Protein AF-A0A7X2BNY1-F1 (afdb_monomer)

pLDDT: mean 82.72, std 6.9, range [56.59, 91.88]

Radius of gyration: 26.84 Å; Cα contacts (8 Å, |Δi|>4): 160; chains: 1; bounding box: 55×36×75 Å

Sequence (164 aa):
MPDSKLASMLKIARTSVLNRRVELSISAFVTQKAYKWSEWEINLLGTLTDVEVGLATGKPSGIVQKKRLSLHISRFGSIWTEENISLLGTMFDSEVAERTGFSIKSVLCKRLSLGIKPFKFINWTKQMIDLIGTMSDLKVAKAIGVSDSAVFLKRKALEIRAAN

Structure (mmCIF, N/CA/C/O backbone):
data_AF-A0A7X2BNY1-F1
#
_entry.id   AF-A0A7X2BNY1-F1
#
loop_
_atom_site.group_PDB
_atom_site.id
_atom_site.type_symbol
_atom_site.label_atom_id
_atom_site.label_alt_id
_atom_site.label_comp_id
_atom_site.label_asym_id
_atom_site.label_entity_id
_atom_site.label_seq_id
_atom_site.pdbx_PDB_ins_code
_atom_site.Cartn_x
_atom_site.Cartn_y
_atom_site.Cartn_z
_atom_site.occupancy
_atom_site.B_iso_or_equiv
_atom_site.auth_seq_id
_atom_site.auth_comp_id
_atom_site.auth_asym_id
_atom_site.auth_atom_id
_atom_site.pdbx_PDB_model_num
ATOM 1 N N . MET A 1 1 ? 28.145 2.715 -30.815 1.00 70.81 1 MET A N 1
ATOM 2 C CA . MET A 1 1 ? 28.812 3.517 -29.757 1.00 70.81 1 MET A CA 1
ATOM 3 C C . MET A 1 1 ? 27.757 4.231 -28.914 1.00 70.81 1 MET A C 1
ATOM 5 O O . MET A 1 1 ? 26.837 4.780 -29.521 1.00 70.81 1 MET A O 1
ATOM 9 N N . PRO A 1 2 ? 27.845 4.207 -27.566 1.00 81.19 2 PRO A N 1
ATOM 10 C CA . PRO A 1 2 ? 26.898 4.897 -26.685 1.00 81.19 2 PRO A CA 1
ATOM 11 C C . PRO A 1 2 ? 26.900 6.414 -26.892 1.00 81.19 2 PRO A C 1
ATOM 13 O O . PRO A 1 2 ? 27.960 7.014 -27.080 1.00 81.19 2 PRO A O 1
ATOM 16 N N . ASP A 1 3 ? 25.723 7.030 -26.797 1.00 81.38 3 ASP A N 1
ATOM 17 C CA . ASP A 1 3 ? 25.535 8.459 -27.093 1.00 81.38 3 ASP A CA 1
ATOM 18 C C . ASP A 1 3 ? 26.277 9.369 -26.124 1.00 81.38 3 ASP A C 1
ATOM 20 O O . ASP A 1 3 ? 26.733 10.434 -26.517 1.00 81.38 3 ASP A O 1
ATOM 24 N N . SER A 1 4 ? 26.463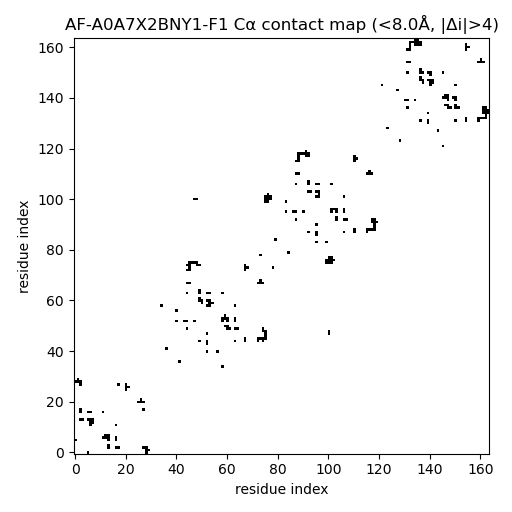 8.932 -24.876 1.00 81.25 4 SER A N 1
ATOM 25 C CA . SER A 1 4 ? 27.293 9.640 -23.900 1.00 81.25 4 SER A CA 1
ATOM 26 C C . SER A 1 4 ? 28.746 9.732 -24.356 1.00 81.25 4 SER A C 1
ATOM 28 O O . SER A 1 4 ? 29.342 10.800 -24.301 1.00 81.25 4 SER A O 1
ATOM 30 N N . LYS A 1 5 ? 29.303 8.631 -24.869 1.00 84.94 5 LYS A N 1
ATOM 31 C CA . LYS A 1 5 ? 30.690 8.575 -25.334 1.00 84.94 5 LYS A CA 1
ATOM 32 C C . LYS A 1 5 ? 30.878 9.381 -26.623 1.00 84.94 5 LYS A C 1
ATOM 34 O O . LYS A 1 5 ? 31.864 10.096 -26.743 1.00 84.94 5 LYS A O 1
ATOM 39 N N . LEU A 1 6 ? 29.905 9.328 -27.541 1.00 85.88 6 LEU A N 1
ATOM 40 C CA . LEU A 1 6 ? 29.891 10.146 -28.763 1.00 85.88 6 LEU A CA 1
ATOM 41 C C . LEU A 1 6 ? 29.776 11.640 -28.453 1.00 85.88 6 LEU A C 1
ATOM 43 O O . LEU A 1 6 ? 30.529 12.431 -29.008 1.00 85.88 6 LEU A O 1
ATOM 47 N N . ALA A 1 7 ? 28.900 12.008 -27.520 1.00 88.50 7 ALA A N 1
ATOM 48 C CA . ALA A 1 7 ? 28.742 13.380 -27.053 1.00 88.50 7 ALA A CA 1
ATOM 49 C C . ALA A 1 7 ? 30.030 13.921 -26.413 1.00 88.50 7 ALA A C 1
ATOM 51 O O . ALA A 1 7 ? 30.471 15.011 -26.766 1.00 88.50 7 ALA A O 1
ATOM 52 N N . SER A 1 8 ? 30.684 13.139 -25.545 1.00 89.50 8 SER A N 1
ATOM 53 C CA . SER A 1 8 ? 31.961 13.524 -24.928 1.00 89.50 8 SER A CA 1
ATOM 54 C C . SER A 1 8 ? 33.094 13.663 -25.945 1.00 89.50 8 SER A C 1
ATOM 56 O O . SER A 1 8 ? 33.866 14.613 -25.858 1.00 89.50 8 SER A O 1
ATOM 58 N N . MET A 1 9 ? 33.187 12.756 -26.923 1.00 90.19 9 MET A N 1
ATOM 59 C CA . MET A 1 9 ? 34.201 12.836 -27.982 1.00 90.19 9 MET A CA 1
ATOM 60 C C . MET A 1 9 ? 34.006 14.060 -28.880 1.00 90.19 9 MET A C 1
ATOM 62 O O . MET A 1 9 ? 34.978 14.707 -29.256 1.00 90.19 9 MET A O 1
ATOM 66 N N . LEU A 1 10 ? 32.754 14.386 -29.200 1.00 89.62 10 LEU A N 1
ATOM 67 C CA . LEU A 1 10 ? 32.402 15.515 -30.058 1.00 89.62 10 LEU A CA 1
ATOM 68 C C . LEU A 1 10 ? 32.250 16.840 -29.291 1.00 89.62 10 LEU A C 1
ATOM 70 O O . LEU A 1 10 ? 32.004 17.865 -29.916 1.00 89.62 10 LEU A O 1
ATOM 74 N N . LYS A 1 11 ? 32.390 16.836 -27.956 1.00 89.94 11 LYS A N 1
ATOM 75 C CA . LYS A 1 11 ? 32.156 17.990 -27.065 1.00 89.94 11 LYS A CA 1
ATOM 76 C C . LYS A 1 11 ? 30.799 18.677 -27.287 1.00 89.94 11 LYS A C 1
ATOM 78 O O . LYS A 1 11 ? 30.675 19.890 -27.148 1.00 89.94 11 LYS A O 1
ATOM 83 N N . ILE A 1 12 ? 29.773 17.896 -27.607 1.00 91.44 12 ILE A N 1
ATOM 84 C CA . ILE A 1 12 ? 28.396 18.373 -27.793 1.00 91.44 12 ILE A CA 1
ATOM 85 C C . ILE A 1 12 ? 27.481 17.793 -26.722 1.00 91.44 12 ILE A C 1
ATOM 87 O O . ILE A 1 12 ? 27.798 16.793 -26.077 1.00 91.44 12 ILE A O 1
ATOM 91 N N . ALA A 1 13 ? 26.313 18.404 -26.538 1.00 89.44 13 ALA A N 1
ATOM 92 C CA . ALA A 1 13 ? 25.316 17.880 -25.620 1.00 89.44 13 ALA A CA 1
ATOM 93 C C . ALA A 1 13 ? 24.808 16.501 -26.086 1.00 89.44 13 ALA A C 1
ATOM 95 O O . ALA A 1 13 ? 24.563 16.265 -27.271 1.00 89.44 13 ALA A O 1
ATOM 96 N N . ARG A 1 14 ? 24.584 15.584 -25.134 1.00 86.81 14 ARG A N 1
ATOM 97 C CA . ARG A 1 14 ? 24.010 14.251 -25.407 1.00 86.81 14 ARG A CA 1
ATOM 98 C C . ARG A 1 14 ? 22.663 14.338 -26.131 1.00 86.81 14 ARG A C 1
ATOM 100 O O . ARG A 1 14 ? 22.368 13.502 -26.979 1.00 86.81 14 ARG A O 1
ATOM 107 N N . THR A 1 15 ? 21.860 15.346 -25.806 1.00 86.31 15 THR A N 1
ATOM 108 C CA . THR A 1 15 ? 20.571 15.623 -26.450 1.00 86.31 15 THR A CA 1
ATOM 109 C C . THR A 1 15 ? 20.724 15.939 -27.938 1.00 86.31 15 THR A C 1
ATOM 111 O O . THR A 1 15 ? 19.936 15.444 -28.733 1.00 86.31 15 THR A O 1
ATOM 114 N N . SER A 1 16 ? 21.780 16.650 -28.347 1.00 88.88 16 SER A N 1
ATOM 115 C CA . SER A 1 16 ? 22.078 16.920 -29.762 1.00 88.88 16 SER A CA 1
ATOM 116 C C . SER A 1 16 ? 22.377 15.638 -30.543 1.00 88.88 16 SER A C 1
ATOM 118 O O . SER A 1 16 ? 21.901 15.469 -31.662 1.00 88.88 16 SER A O 1
ATOM 120 N N . VAL A 1 17 ? 23.111 14.699 -29.935 1.00 85.94 17 VAL A N 1
ATOM 121 C CA . VAL A 1 17 ? 23.381 13.377 -30.529 1.00 85.94 17 VAL A CA 1
ATOM 122 C C . VAL A 1 17 ? 22.094 12.562 -30.682 1.00 85.94 17 VAL A C 1
ATOM 124 O O . VAL A 1 17 ? 21.899 11.916 -31.711 1.00 85.94 17 VAL A O 1
ATOM 127 N N . LEU A 1 18 ? 21.205 12.603 -29.682 1.00 82.50 18 LEU A N 1
ATOM 128 C CA . LEU A 1 18 ? 19.910 11.919 -29.730 1.00 82.50 18 LEU A CA 1
ATOM 129 C C . LEU A 1 18 ? 19.012 12.490 -30.832 1.00 82.50 18 LEU A C 1
ATOM 131 O O . LEU A 1 18 ? 18.518 11.726 -31.656 1.00 82.50 18 LEU A O 1
ATOM 135 N N . ASN A 1 19 ? 18.864 13.815 -30.894 1.00 86.12 19 ASN A N 1
ATOM 136 C CA . ASN A 1 19 ? 18.049 14.481 -31.912 1.00 86.12 19 ASN A CA 1
ATOM 137 C C . ASN A 1 19 ? 18.559 14.165 -33.318 1.00 86.12 19 ASN A C 1
ATOM 139 O O . ASN A 1 19 ? 17.785 13.757 -34.180 1.00 86.12 19 ASN A O 1
ATOM 143 N N . ARG A 1 20 ? 19.880 14.241 -33.525 1.00 86.38 20 ARG A N 1
ATOM 144 C CA . ARG A 1 20 ? 20.479 13.947 -34.828 1.00 86.38 20 ARG A CA 1
ATOM 145 C C . ARG A 1 20 ? 20.294 12.490 -35.247 1.00 86.38 20 ARG A C 1
ATOM 147 O O . ARG A 1 20 ? 20.140 12.203 -36.428 1.00 86.38 20 ARG A O 1
ATOM 154 N N . ARG A 1 21 ? 20.286 11.555 -34.297 1.00 84.00 21 ARG A N 1
ATOM 155 C CA . ARG A 1 21 ? 19.966 10.153 -34.585 1.00 84.00 21 ARG A CA 1
ATOM 156 C C . ARG A 1 21 ? 18.513 9.951 -34.985 1.00 84.00 21 ARG A C 1
ATOM 158 O O . ARG A 1 21 ? 18.268 9.192 -35.915 1.00 84.00 21 ARG A O 1
ATOM 165 N N . VAL A 1 22 ? 17.585 10.633 -34.316 1.00 83.12 22 VAL A N 1
ATOM 166 C CA . VAL A 1 22 ? 16.158 10.599 -34.665 1.00 83.12 22 VAL A CA 1
ATOM 167 C C . VAL A 1 22 ? 15.939 11.157 -36.072 1.00 83.12 22 VAL A C 1
ATOM 169 O O . VAL A 1 22 ? 15.292 10.497 -36.878 1.00 83.12 22 VAL A O 1
ATOM 172 N N . GLU A 1 23 ? 16.548 12.300 -36.405 1.00 88.00 23 GLU A N 1
ATOM 173 C CA . GLU A 1 23 ? 16.499 12.892 -37.755 1.00 88.00 23 GLU A CA 1
ATOM 174 C C . GLU A 1 23 ? 17.014 11.936 -38.836 1.00 88.00 23 GLU A C 1
ATOM 176 O O . GLU A 1 23 ? 16.442 11.837 -39.917 1.00 88.00 23 GLU A O 1
ATOM 181 N N . LEU A 1 24 ? 18.092 11.210 -38.538 1.00 88.81 24 LEU A N 1
ATOM 182 C CA . LEU A 1 24 ? 18.704 10.257 -39.462 1.00 88.81 24 LEU A CA 1
ATOM 183 C C . LEU A 1 24 ? 18.063 8.862 -39.408 1.00 88.81 24 LEU A C 1
ATOM 185 O O . LEU A 1 24 ? 18.571 7.941 -40.043 1.00 88.81 24 LEU A O 1
ATOM 189 N N . SER A 1 25 ? 16.978 8.679 -38.647 1.00 83.81 25 SER A N 1
ATOM 190 C CA . SER A 1 25 ? 16.324 7.378 -38.427 1.00 83.81 25 SER A CA 1
ATOM 191 C C . SER A 1 25 ? 17.280 6.275 -37.937 1.00 83.81 25 SER A C 1
ATOM 193 O O . SER A 1 25 ? 17.068 5.085 -38.169 1.00 83.81 25 SER A O 1
ATOM 195 N N . ILE A 1 26 ? 18.348 6.656 -37.232 1.00 79.62 26 ILE A N 1
ATOM 196 C CA . ILE A 1 26 ? 19.322 5.728 -36.657 1.00 79.62 26 ILE A CA 1
ATOM 197 C C . ILE A 1 26 ? 18.828 5.329 -35.270 1.00 79.62 26 ILE A C 1
ATOM 199 O O . ILE A 1 26 ? 18.778 6.148 -34.349 1.00 79.62 26 ILE A O 1
ATOM 203 N N . SER A 1 27 ? 18.505 4.045 -35.103 1.00 71.25 27 SER A N 1
ATOM 204 C CA . SER A 1 27 ? 18.098 3.505 -33.806 1.00 71.25 27 SER A CA 1
ATOM 205 C C . SER A 1 27 ? 19.180 3.730 -32.745 1.00 71.25 27 SER A C 1
ATOM 207 O O . SER A 1 27 ? 20.384 3.619 -33.003 1.00 71.25 27 SER A O 1
ATOM 209 N N . ALA A 1 28 ? 18.757 4.073 -31.529 1.00 66.25 28 ALA A N 1
ATOM 210 C CA .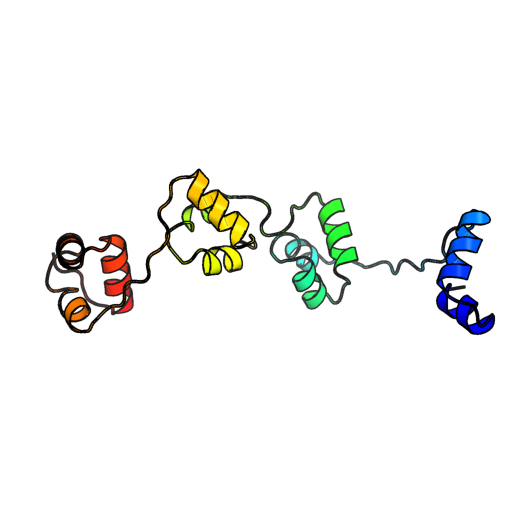 ALA A 1 28 ? 19.678 4.324 -30.435 1.00 66.25 28 ALA A CA 1
ATOM 211 C C . ALA A 1 28 ? 20.483 3.058 -30.100 1.00 66.25 28 ALA A C 1
ATOM 213 O O . ALA A 1 28 ? 19.936 1.965 -29.957 1.00 66.25 28 ALA A O 1
ATOM 214 N N . PHE A 1 29 ? 21.795 3.215 -29.916 1.00 66.31 29 PHE A N 1
ATOM 215 C CA . PHE A 1 29 ? 22.685 2.166 -29.438 1.00 66.31 29 PHE A CA 1
ATOM 216 C C . PHE A 1 29 ? 22.424 1.928 -27.946 1.00 66.31 29 PHE A C 1
ATOM 218 O O . PHE A 1 29 ? 23.147 2.417 -27.076 1.00 66.31 29 PHE A O 1
ATOM 225 N N . VAL A 1 30 ? 21.342 1.211 -27.654 1.00 60.53 30 VAL A N 1
ATOM 226 C CA . VAL A 1 30 ? 20.993 0.755 -26.313 1.00 60.53 30 VAL A CA 1
ATOM 227 C C . VAL A 1 30 ? 21.484 -0.678 -26.192 1.00 60.53 30 VAL A C 1
ATOM 229 O O . VAL A 1 30 ? 20.878 -1.599 -26.733 1.00 60.53 30 VAL A O 1
ATOM 232 N N . THR A 1 31 ? 22.578 -0.892 -25.466 1.00 56.59 31 THR A N 1
ATOM 233 C CA . THR A 1 31 ? 22.911 -2.228 -24.969 1.00 56.59 31 THR A CA 1
ATOM 234 C C . THR A 1 31 ? 21.872 -2.596 -23.916 1.00 56.59 31 THR A C 1
ATOM 236 O O . THR A 1 31 ? 22.024 -2.289 -22.734 1.00 56.59 31 THR A O 1
ATOM 239 N N . GLN A 1 32 ? 20.766 -3.209 -24.340 1.00 58.59 32 GLN A N 1
ATOM 240 C CA . GLN A 1 32 ? 19.823 -3.807 -23.405 1.00 58.59 32 GLN A CA 1
ATOM 241 C C . GLN A 1 32 ? 20.544 -4.969 -22.722 1.00 58.59 32 GLN A C 1
ATOM 243 O O . GLN A 1 32 ? 20.707 -6.041 -23.299 1.00 58.59 32 GLN A O 1
ATOM 248 N N . LYS A 1 33 ? 21.040 -4.746 -21.500 1.00 67.12 33 LYS A N 1
ATOM 249 C CA . LYS A 1 33 ? 21.578 -5.830 -20.678 1.00 67.12 33 LYS A CA 1
ATOM 250 C C . LYS A 1 33 ? 20.439 -6.826 -20.458 1.00 67.12 33 LYS A C 1
ATOM 252 O O . LYS A 1 33 ? 19.423 -6.470 -19.867 1.00 67.12 33 LYS A O 1
ATOM 257 N N . ALA A 1 34 ? 20.586 -8.045 -20.969 1.00 68.12 34 ALA A N 1
ATOM 258 C CA . ALA A 1 34 ? 19.606 -9.096 -20.751 1.00 68.12 34 ALA A CA 1
ATOM 259 C C . ALA A 1 34 ? 19.641 -9.498 -19.270 1.00 68.12 34 ALA A C 1
ATOM 261 O O . ALA A 1 34 ? 20.653 -9.994 -18.772 1.00 68.12 34 ALA A O 1
ATOM 262 N N . TYR A 1 35 ? 18.549 -9.243 -18.554 1.00 77.12 35 TYR A N 1
ATOM 263 C CA . TYR A 1 35 ? 18.404 -9.648 -17.161 1.00 77.12 35 TYR A CA 1
ATOM 264 C C . TYR A 1 35 ? 17.770 -11.036 -17.113 1.00 77.12 35 TYR A C 1
ATOM 266 O O . TYR A 1 35 ? 16.648 -11.225 -17.586 1.00 77.12 35 TYR A O 1
ATOM 274 N N . LYS A 1 36 ? 18.490 -12.004 -16.540 1.00 85.25 36 LYS A N 1
ATOM 275 C CA . LYS A 1 36 ? 17.925 -13.310 -16.190 1.00 85.25 36 LYS A CA 1
ATOM 276 C C . LYS A 1 36 ? 17.039 -13.151 -14.950 1.00 85.25 36 LYS A C 1
ATOM 278 O O . LYS A 1 36 ? 17.393 -12.385 -14.053 1.00 85.25 36 LYS A O 1
ATOM 283 N N . TRP A 1 37 ? 15.901 -13.841 -14.949 1.00 86.69 37 TRP A N 1
ATOM 284 C CA . TRP A 1 37 ? 14.904 -13.825 -13.878 1.00 86.69 37 TRP A CA 1
ATOM 285 C C . TRP A 1 37 ? 14.832 -15.206 -13.235 1.00 86.69 37 TRP A C 1
ATOM 287 O O . TRP A 1 37 ? 14.618 -16.186 -13.945 1.00 86.69 37 TRP A O 1
ATOM 297 N N . SER A 1 38 ? 15.016 -15.268 -11.921 1.00 89.81 38 SER A N 1
ATOM 298 C CA . SER A 1 38 ? 14.819 -16.482 -11.120 1.00 89.81 38 SER A CA 1
ATOM 299 C C . SER A 1 38 ? 13.375 -16.567 -10.613 1.00 89.81 38 SER A C 1
ATOM 301 O O . SER A 1 38 ? 12.680 -15.554 -10.549 1.00 89.81 38 SER A O 1
ATOM 303 N N . GLU A 1 39 ? 12.926 -17.752 -10.199 1.00 88.31 39 GLU A N 1
ATOM 304 C CA . GLU A 1 39 ? 11.559 -17.961 -9.689 1.00 88.31 39 GLU A CA 1
ATOM 305 C C . GLU A 1 39 ? 11.235 -17.094 -8.466 1.00 88.31 39 GLU A C 1
ATOM 307 O O . GLU A 1 39 ? 10.191 -16.446 -8.424 1.00 88.31 39 GLU A O 1
ATOM 312 N N . TRP A 1 40 ? 12.159 -16.991 -7.507 1.00 88.69 40 TRP A N 1
ATOM 313 C CA . TRP A 1 40 ? 11.963 -16.150 -6.321 1.00 88.69 40 TRP A CA 1
ATOM 314 C C . TRP A 1 40 ? 11.820 -14.657 -6.670 1.00 88.69 40 TRP A C 1
ATOM 316 O O . TRP A 1 40 ? 11.088 -13.934 -6.001 1.00 88.69 40 TRP A O 1
ATOM 326 N N . GLU A 1 41 ? 12.470 -14.193 -7.744 1.00 89.44 41 GLU A N 1
ATOM 327 C CA . GLU A 1 41 ? 12.370 -12.804 -8.211 1.00 89.44 41 GLU A CA 1
ATOM 328 C C . GLU A 1 41 ? 11.016 -12.535 -8.862 1.00 89.44 41 GLU A C 1
ATOM 330 O O . GLU A 1 41 ? 10.484 -11.435 -8.741 1.00 89.44 41 GLU A O 1
ATOM 335 N N . ILE A 1 42 ? 10.460 -13.540 -9.546 1.00 88.00 42 ILE A N 1
ATOM 336 C CA . ILE A 1 42 ? 9.125 -13.476 -10.141 1.00 88.00 42 ILE A CA 1
ATOM 337 C C . ILE A 1 42 ? 8.060 -13.445 -9.042 1.00 88.00 42 ILE A C 1
ATOM 339 O O . ILE A 1 42 ? 7.147 -12.631 -9.128 1.00 88.00 42 ILE A O 1
ATOM 343 N N . ASN A 1 43 ? 8.218 -14.244 -7.983 1.00 88.12 43 ASN A N 1
ATOM 344 C CA . ASN A 1 43 ? 7.301 -14.258 -6.835 1.00 88.12 43 ASN A CA 1
ATOM 345 C C . ASN A 1 43 ? 7.278 -12.931 -6.056 1.00 88.12 43 ASN A C 1
ATOM 347 O O . ASN A 1 43 ? 6.310 -12.629 -5.357 1.00 88.12 43 ASN A O 1
ATOM 351 N N . LEU A 1 44 ? 8.330 -12.118 -6.176 1.00 87.25 44 LEU A N 1
ATOM 352 C CA . LEU A 1 44 ? 8.386 -10.797 -5.554 1.00 87.25 44 LEU A CA 1
ATOM 353 C C . LEU A 1 44 ? 7.571 -9.745 -6.335 1.00 87.25 44 LEU A C 1
ATOM 355 O O . LEU A 1 44 ? 7.162 -8.728 -5.770 1.00 87.25 44 LEU A O 1
ATOM 359 N N . LEU A 1 45 ? 7.315 -9.979 -7.630 1.00 86.56 45 LEU A N 1
ATOM 360 C CA . LEU A 1 45 ? 6.551 -9.071 -8.486 1.00 86.56 45 LEU A CA 1
ATOM 361 C C . LEU A 1 45 ? 5.081 -9.047 -8.057 1.00 86.56 45 LEU A C 1
ATOM 363 O O . LEU A 1 45 ? 4.422 -10.077 -8.019 1.00 86.56 45 LEU A O 1
ATOM 367 N N . GLY A 1 46 ? 4.550 -7.855 -7.782 1.00 81.75 46 GLY A N 1
ATOM 368 C CA . GLY A 1 46 ? 3.155 -7.678 -7.354 1.00 81.75 46 GLY A CA 1
ATOM 369 C C . GLY A 1 46 ? 2.939 -7.813 -5.843 1.00 81.75 46 GLY A C 1
ATOM 370 O O . GLY A 1 46 ? 1.939 -7.299 -5.349 1.00 81.75 46 GLY A O 1
ATOM 371 N N . THR A 1 47 ? 3.896 -8.402 -5.119 1.00 84.50 47 THR A N 1
ATOM 372 C CA . THR A 1 47 ? 3.907 -8.489 -3.646 1.00 84.50 47 THR A CA 1
ATOM 373 C C . THR A 1 47 ? 4.539 -7.257 -3.002 1.00 84.50 47 THR A C 1
ATOM 375 O O . THR A 1 47 ? 4.100 -6.817 -1.948 1.00 84.50 47 THR A O 1
ATOM 378 N N . LEU A 1 48 ? 5.568 -6.696 -3.638 1.00 82.44 48 LEU A N 1
ATOM 379 C CA . LEU A 1 48 ? 6.237 -5.468 -3.209 1.00 82.44 48 LEU A CA 1
ATOM 380 C C . LEU A 1 48 ? 6.174 -4.413 -4.312 1.00 82.44 48 LEU A C 1
ATOM 382 O O . LEU A 1 48 ? 5.831 -4.696 -5.468 1.00 82.44 48 LEU A O 1
ATOM 386 N N . THR A 1 49 ? 6.521 -3.172 -3.974 1.00 86.75 49 THR A N 1
ATOM 387 C CA . THR A 1 49 ? 6.616 -2.119 -4.985 1.00 86.75 49 THR A CA 1
ATOM 388 C C . THR A 1 49 ? 7.748 -2.410 -5.977 1.00 86.75 49 THR A C 1
ATOM 390 O O . THR A 1 49 ? 8.783 -2.974 -5.627 1.00 86.75 49 THR A O 1
ATOM 393 N N . ASP A 1 50 ? 7.597 -1.957 -7.229 1.00 86.75 50 ASP A N 1
ATOM 394 C CA . ASP A 1 50 ? 8.618 -2.143 -8.278 1.00 86.75 50 ASP A CA 1
ATOM 395 C C . ASP A 1 50 ? 10.001 -1.562 -7.867 1.00 86.75 50 ASP A C 1
ATOM 397 O O . ASP A 1 50 ? 11.037 -1.967 -8.397 1.00 86.75 50 ASP A O 1
ATOM 401 N N . VAL A 1 51 ? 10.026 -0.610 -6.923 1.00 87.06 51 VAL A N 1
ATOM 402 C CA . VAL A 1 51 ? 11.247 -0.019 -6.352 1.00 87.06 51 VAL A CA 1
ATOM 403 C C . VAL A 1 51 ? 11.906 -0.974 -5.361 1.00 87.06 51 VAL A C 1
ATOM 405 O O . VAL A 1 51 ? 13.093 -1.257 -5.498 1.00 87.06 51 VAL A O 1
ATOM 408 N N . GLU A 1 52 ? 11.146 -1.503 -4.404 1.00 88.12 52 GLU A N 1
ATOM 409 C CA . GLU A 1 52 ? 11.644 -2.449 -3.398 1.00 88.12 52 GLU A CA 1
ATOM 410 C C . GLU A 1 52 ? 12.105 -3.756 -4.036 1.00 88.12 52 GLU A C 1
ATOM 412 O O . GLU A 1 52 ? 13.179 -4.255 -3.709 1.00 88.12 52 GLU A O 1
ATOM 417 N N . VAL A 1 53 ? 11.358 -4.266 -5.020 1.00 89.06 53 VAL A N 1
ATOM 418 C CA . VAL A 1 53 ? 11.791 -5.423 -5.813 1.00 89.06 53 VAL A CA 1
ATOM 419 C C . VAL A 1 53 ? 13.101 -5.118 -6.536 1.00 89.06 53 VAL A C 1
ATOM 421 O O . VAL A 1 53 ? 13.991 -5.965 -6.599 1.00 89.06 53 VAL A O 1
ATOM 424 N N . GLY A 1 54 ? 13.253 -3.905 -7.070 1.00 89.62 54 GLY A N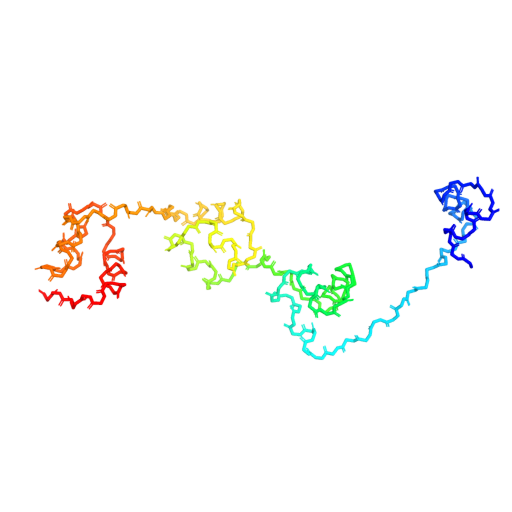 1
ATOM 425 C CA . GLY A 1 54 ? 14.491 -3.483 -7.717 1.00 89.62 54 GLY A CA 1
ATOM 426 C C . GLY A 1 54 ? 15.682 -3.461 -6.757 1.00 89.62 54 GLY A C 1
ATOM 427 O O . GLY A 1 54 ? 16.752 -3.965 -7.098 1.00 89.62 54 GLY A O 1
ATOM 428 N N . LEU A 1 55 ? 15.478 -2.953 -5.539 1.00 89.75 55 LEU A N 1
ATOM 429 C CA . LEU A 1 55 ? 16.483 -2.961 -4.474 1.00 89.75 55 LEU A CA 1
ATOM 430 C C . LEU A 1 55 ? 16.849 -4.391 -4.052 1.00 89.75 55 LEU A C 1
ATOM 432 O O . LEU A 1 55 ? 18.032 -4.706 -3.961 1.00 89.75 55 LEU A O 1
ATOM 436 N N . ALA A 1 56 ? 15.860 -5.268 -3.873 1.00 88.00 56 ALA A N 1
ATOM 437 C CA . ALA A 1 56 ? 16.073 -6.656 -3.460 1.00 88.00 56 ALA A CA 1
ATOM 438 C C . ALA A 1 56 ? 16.775 -7.509 -4.533 1.00 88.00 56 ALA A C 1
ATOM 440 O O . ALA A 1 56 ? 17.597 -8.364 -4.219 1.00 88.00 56 ALA A O 1
ATOM 441 N N . THR A 1 57 ? 16.469 -7.277 -5.812 1.00 87.44 57 THR A N 1
ATOM 442 C CA . THR A 1 57 ? 17.002 -8.068 -6.941 1.00 87.44 57 THR A CA 1
ATOM 443 C C . THR A 1 57 ? 18.235 -7.445 -7.605 1.00 87.44 57 THR A C 1
ATOM 445 O O . THR A 1 57 ? 18.808 -8.027 -8.532 1.00 87.44 57 THR A O 1
ATOM 448 N N . GLY A 1 58 ? 18.627 -6.235 -7.189 1.00 86.88 58 GLY A N 1
ATOM 449 C CA . GLY A 1 58 ? 19.681 -5.442 -7.829 1.00 86.88 58 GLY A CA 1
ATOM 450 C C . GLY A 1 58 ? 19.350 -5.017 -9.267 1.00 86.88 58 GLY A C 1
ATOM 451 O O . GLY A 1 58 ? 20.252 -4.705 -10.052 1.00 86.88 58 GLY A O 1
ATOM 452 N N . LYS A 1 59 ? 18.068 -5.045 -9.655 1.00 88.56 59 LYS A N 1
ATOM 453 C CA . LYS A 1 59 ? 17.598 -4.697 -11.003 1.00 88.56 59 LYS A CA 1
ATOM 454 C C . LYS A 1 59 ? 16.965 -3.302 -11.001 1.00 88.56 59 LYS A C 1
ATOM 456 O O . LY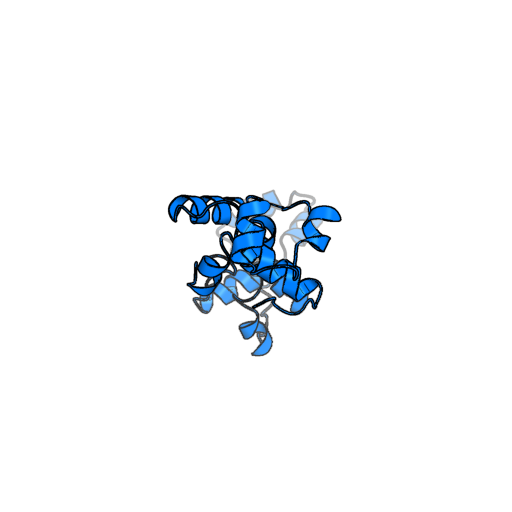S A 1 59 ? 16.275 -2.940 -10.054 1.00 88.56 59 LYS A O 1
ATOM 461 N N . PRO A 1 60 ? 17.129 -2.500 -12.068 1.00 89.06 60 PRO A N 1
ATOM 462 C CA . PRO A 1 60 ? 16.444 -1.215 -12.159 1.00 89.06 60 PRO A CA 1
ATOM 463 C C . PRO A 1 60 ? 14.920 -1.392 -12.116 1.00 89.06 60 PRO A C 1
ATOM 465 O O . PRO A 1 60 ? 14.382 -2.256 -12.813 1.00 89.06 60 PRO A O 1
ATOM 468 N N . SER A 1 61 ? 14.215 -0.527 -11.384 1.00 88.56 61 SER A N 1
ATOM 469 C CA . SER A 1 61 ? 12.750 -0.581 -11.234 1.00 88.56 61 SER A CA 1
ATOM 470 C C . SER A 1 61 ? 11.997 -0.559 -12.573 1.00 88.56 61 SER A C 1
ATOM 472 O O . SER A 1 61 ? 10.975 -1.220 -12.723 1.00 88.56 61 SER A O 1
ATOM 474 N N . GLY A 1 62 ? 12.530 0.115 -13.598 1.00 87.44 62 GLY A N 1
ATOM 475 C CA . GLY A 1 62 ? 11.958 0.092 -14.951 1.00 87.44 62 GLY A CA 1
ATOM 476 C C . GLY A 1 62 ? 12.024 -1.281 -15.638 1.00 87.44 62 GLY A C 1
ATOM 477 O O . GLY A 1 62 ? 11.154 -1.615 -16.440 1.00 87.44 62 GLY A O 1
ATOM 478 N N . ILE A 1 63 ? 13.027 -2.108 -15.320 1.00 89.00 63 ILE A N 1
ATOM 479 C CA . ILE A 1 63 ? 13.125 -3.491 -15.815 1.00 89.00 63 ILE A CA 1
ATOM 480 C C . ILE A 1 63 ? 12.154 -4.394 -15.057 1.00 89.00 63 ILE A C 1
ATOM 482 O O . ILE A 1 63 ? 11.488 -5.226 -15.673 1.00 89.00 63 ILE A O 1
ATOM 486 N N . VAL A 1 64 ? 12.032 -4.184 -13.745 1.00 90.25 64 VAL A N 1
ATOM 487 C CA . VAL A 1 64 ? 11.044 -4.858 -12.895 1.00 90.25 64 VAL A CA 1
ATOM 488 C C . VAL A 1 64 ? 9.628 -4.590 -13.399 1.00 90.25 64 VAL A C 1
ATOM 490 O O . VAL A 1 64 ? 8.890 -5.533 -13.671 1.00 90.25 64 VAL A O 1
ATOM 493 N N . GLN A 1 65 ? 9.290 -3.324 -13.647 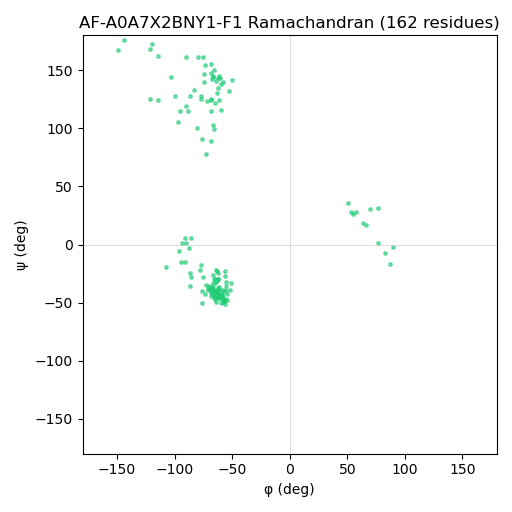1.00 88.75 65 GLN A N 1
ATOM 494 C CA . GLN A 1 65 ? 8.003 -2.919 -14.203 1.00 88.75 65 GLN A CA 1
ATOM 495 C C . GLN A 1 65 ? 7.723 -3.602 -15.549 1.00 88.75 65 GLN A C 1
ATOM 497 O O . GLN A 1 65 ? 6.646 -4.164 -15.741 1.00 88.75 65 GLN A O 1
ATOM 502 N N . LYS A 1 66 ? 8.689 -3.595 -16.480 1.00 88.50 66 LYS A N 1
ATOM 503 C CA . LYS A 1 66 ? 8.539 -4.267 -17.782 1.00 88.50 66 LYS A CA 1
ATOM 504 C C . LYS A 1 66 ? 8.288 -5.764 -17.629 1.00 88.50 66 LYS A C 1
ATOM 506 O O . LYS A 1 66 ? 7.414 -6.302 -18.305 1.00 88.50 66 LYS A O 1
ATOM 511 N N . LYS A 1 67 ? 9.025 -6.435 -16.738 1.00 89.44 67 LYS A N 1
ATOM 512 C CA . LYS A 1 67 ? 8.823 -7.863 -16.483 1.00 89.44 67 LYS A CA 1
ATOM 5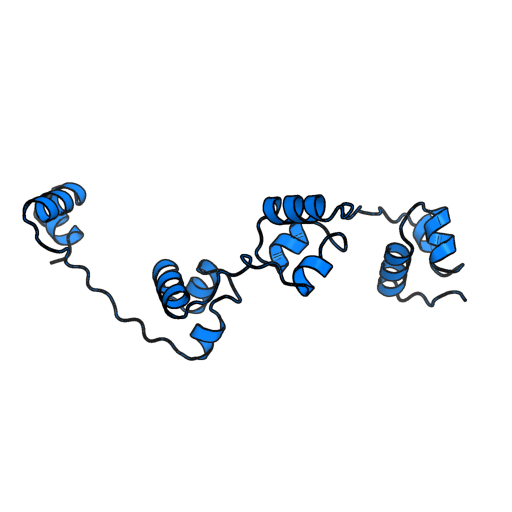13 C C . LYS A 1 67 ? 7.454 -8.131 -15.863 1.00 89.44 67 LYS A C 1
ATOM 515 O O . LYS A 1 67 ? 6.742 -9.001 -16.357 1.00 89.44 67 LYS A O 1
ATOM 520 N N . ARG A 1 68 ? 7.060 -7.358 -14.851 1.00 91.88 68 ARG A N 1
ATOM 521 C CA . ARG A 1 68 ? 5.749 -7.454 -14.200 1.00 91.88 68 ARG A CA 1
ATOM 522 C C . ARG A 1 68 ? 4.609 -7.335 -15.217 1.00 91.88 68 ARG A C 1
ATOM 524 O O . ARG A 1 68 ? 3.728 -8.186 -15.248 1.00 91.88 68 ARG A O 1
ATOM 531 N N . LEU A 1 69 ? 4.678 -6.334 -16.097 1.00 88.44 69 LEU A N 1
ATOM 532 C CA . LEU A 1 69 ? 3.696 -6.132 -17.167 1.00 88.44 69 LEU A CA 1
ATOM 533 C C . LEU A 1 69 ? 3.694 -7.282 -18.182 1.00 88.44 69 LEU A C 1
ATOM 535 O O . LEU A 1 69 ? 2.624 -7.720 -18.585 1.00 88.44 69 LEU A O 1
ATOM 539 N N . SER A 1 70 ? 4.862 -7.822 -18.552 1.00 89.25 70 SER A N 1
ATOM 540 C CA . SER A 1 70 ? 4.933 -8.978 -19.464 1.00 89.25 70 SER A CA 1
ATOM 541 C C . SER A 1 70 ? 4.258 -10.234 -18.900 1.00 89.25 70 SER A C 1
ATOM 543 O O . SER A 1 70 ? 3.720 -11.037 -19.655 1.00 89.25 70 SER A O 1
ATOM 545 N N . LEU A 1 71 ? 4.247 -10.381 -17.572 1.00 88.62 71 LEU A N 1
ATOM 546 C CA . LEU A 1 71 ? 3.588 -11.478 -16.862 1.00 88.62 71 LEU A CA 1
ATOM 547 C C . LEU A 1 71 ? 2.135 -11.160 -16.479 1.00 88.62 71 LEU A C 1
ATOM 549 O O . LEU A 1 71 ? 1.509 -11.961 -15.798 1.00 88.62 71 LEU A O 1
ATOM 553 N N . HIS A 1 72 ? 1.597 -10.010 -16.906 1.00 86.94 72 HIS A N 1
ATOM 554 C CA . HIS A 1 72 ? 0.234 -9.564 -16.588 1.00 86.94 72 HIS A CA 1
ATOM 555 C C . HIS A 1 72 ? -0.040 -9.457 -15.076 1.00 86.94 72 HIS A C 1
ATOM 557 O O . HIS A 1 72 ? -1.176 -9.567 -14.622 1.00 86.94 72 HIS A O 1
ATOM 563 N N . ILE A 1 73 ? 1.007 -9.202 -14.286 1.00 85.88 73 ILE A N 1
ATOM 564 C CA . ILE A 1 73 ? 0.905 -9.044 -12.836 1.00 85.88 73 ILE A CA 1
ATOM 565 C C . ILE A 1 73 ? 0.574 -7.578 -12.523 1.00 85.88 73 ILE A C 1
ATOM 567 O O . ILE A 1 73 ? 1.247 -6.641 -12.972 1.00 85.88 73 ILE A O 1
ATOM 571 N N . SER A 1 74 ? -0.467 -7.352 -11.729 1.00 83.50 74 SER A N 1
ATOM 572 C CA . SER A 1 74 ? -0.822 -6.010 -11.266 1.00 83.50 74 SER A CA 1
ATOM 573 C C . SER A 1 74 ? 0.212 -5.447 -10.298 1.00 83.50 74 SER A C 1
ATOM 575 O O . SER A 1 74 ? 0.968 -6.167 -9.651 1.00 83.50 74 SER A O 1
ATOM 577 N N . ARG A 1 75 ? 0.280 -4.119 -10.217 1.00 82.44 75 ARG A N 1
ATOM 578 C CA . ARG A 1 75 ? 1.154 -3.454 -9.251 1.00 82.44 75 ARG A CA 1
ATOM 579 C C . ARG A 1 75 ? 0.652 -3.739 -7.830 1.00 82.44 75 ARG A C 1
ATOM 581 O O . ARG A 1 75 ? -0.560 -3.754 -7.606 1.00 82.44 75 ARG A O 1
ATOM 588 N N . PHE A 1 76 ? 1.579 -3.884 -6.887 1.00 80.50 76 PHE A N 1
ATOM 589 C CA . PHE A 1 76 ? 1.260 -3.888 -5.462 1.00 80.50 76 PHE A CA 1
ATOM 590 C C . PHE A 1 76 ? 0.442 -2.637 -5.089 1.00 80.50 76 PHE A C 1
ATOM 592 O O . PHE A 1 76 ? 0.775 -1.533 -5.532 1.00 80.50 76 PHE A O 1
ATOM 599 N N . GLY A 1 77 ? -0.656 -2.816 -4.349 1.00 76.62 77 GLY A N 1
ATOM 600 C CA . GLY A 1 77 ? -1.573 -1.725 -3.999 1.00 76.62 77 GLY A CA 1
ATOM 601 C C . GLY A 1 77 ? -2.387 -1.158 -5.162 1.00 76.62 77 GLY A C 1
ATOM 602 O O . GLY A 1 77 ? -2.692 0.031 -5.179 1.00 76.62 77 GLY A O 1
ATOM 603 N N . SER A 1 78 ? -2.714 -1.976 -6.170 1.00 79.19 78 SER A N 1
ATOM 604 C CA . SER A 1 78 ? -3.609 -1.579 -7.270 1.00 79.19 78 SER A CA 1
ATOM 605 C C . SER A 1 78 ? -4.997 -2.222 -7.208 1.00 79.19 78 SER A C 1
ATOM 607 O O . SER A 1 78 ? -5.913 -1.719 -7.856 1.00 79.19 78 SER A O 1
ATOM 609 N N . ILE A 1 79 ? -5.165 -3.325 -6.471 1.00 82.81 79 ILE A N 1
ATOM 610 C CA . ILE A 1 79 ? -6.410 -4.105 -6.425 1.00 82.81 79 ILE A CA 1
ATOM 611 C C . ILE A 1 79 ? -6.918 -4.164 -4.985 1.00 82.81 79 ILE A C 1
ATOM 613 O O . ILE A 1 79 ? -6.195 -4.547 -4.066 1.00 82.81 79 ILE A O 1
ATOM 617 N N . TRP A 1 80 ? -8.168 -3.747 -4.791 1.00 83.56 80 TRP A N 1
ATOM 618 C CA . TRP A 1 80 ? -8.854 -3.874 -3.510 1.00 83.56 80 TRP A CA 1
ATOM 619 C C . TRP A 1 80 ? -9.383 -5.301 -3.376 1.00 83.56 80 TRP A C 1
ATOM 621 O O . TRP A 1 80 ? -10.410 -5.626 -3.964 1.00 83.56 80 TRP A O 1
ATOM 631 N N . THR A 1 81 ? -8.668 -6.143 -2.634 1.00 84.44 81 THR A N 1
ATOM 632 C CA . THR A 1 81 ? -9.151 -7.463 -2.210 1.00 84.44 81 THR A CA 1
ATOM 633 C C . THR A 1 81 ? -10.085 -7.324 -1.007 1.00 84.44 81 THR A C 1
ATOM 635 O O . THR A 1 81 ? -10.067 -6.301 -0.318 1.00 84.44 81 THR A O 1
ATOM 638 N N . GLU A 1 82 ? -10.900 -8.344 -0.734 1.00 82.81 82 GLU A N 1
ATOM 639 C CA . GLU A 1 82 ? -11.770 -8.366 0.453 1.00 82.81 82 GLU A CA 1
ATOM 640 C C . GLU A 1 82 ? -10.961 -8.231 1.752 1.00 82.81 82 GLU A C 1
ATOM 642 O O . GLU A 1 82 ? -11.334 -7.467 2.640 1.00 82.81 82 GLU A O 1
ATOM 647 N N . GLU A 1 83 ? -9.793 -8.872 1.811 1.00 80.19 83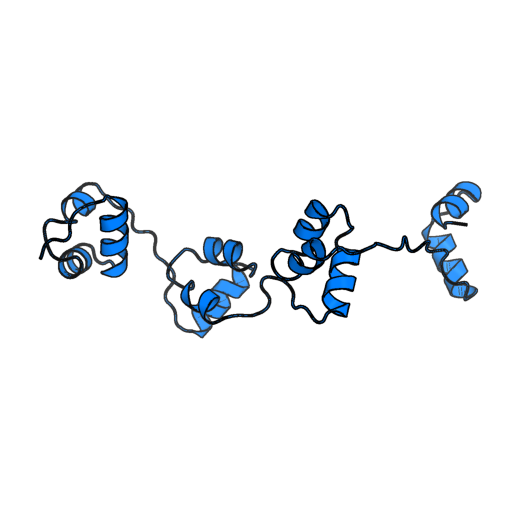 GLU A N 1
ATOM 648 C CA . GLU A 1 83 ? -8.827 -8.751 2.906 1.00 80.19 83 GLU A CA 1
ATOM 649 C C . GLU A 1 83 ? -8.402 -7.289 3.111 1.00 80.19 83 GLU A C 1
ATOM 651 O O . GLU A 1 83 ? -8.500 -6.763 4.219 1.00 80.19 83 GLU A O 1
ATOM 656 N N . ASN A 1 84 ? -8.027 -6.581 2.040 1.00 85.19 84 ASN A N 1
ATOM 657 C CA . ASN A 1 84 ? -7.622 -5.174 2.117 1.00 85.19 84 ASN A CA 1
ATOM 658 C C . ASN A 1 84 ? -8.781 -4.247 2.507 1.00 85.19 84 ASN A C 1
ATOM 660 O O . ASN A 1 84 ? -8.570 -3.246 3.191 1.00 85.19 84 ASN A O 1
ATOM 664 N N . ILE A 1 85 ? -10.008 -4.568 2.084 1.00 84.94 85 ILE A N 1
ATOM 665 C CA . ILE A 1 85 ? -11.213 -3.825 2.475 1.00 84.94 85 ILE A CA 1
ATOM 666 C C . ILE A 1 85 ? -11.512 -4.029 3.963 1.00 84.94 85 ILE A C 1
ATOM 668 O O . ILE A 1 85 ? -11.877 -3.066 4.635 1.00 84.94 85 ILE A O 1
ATOM 672 N N . SER A 1 86 ? -11.306 -5.239 4.491 1.00 83.50 86 SER A N 1
ATOM 673 C CA . SER A 1 86 ? -11.536 -5.554 5.907 1.00 83.50 86 SER A CA 1
ATOM 674 C C . SER A 1 86 ? -10.630 -4.770 6.867 1.00 83.50 86 SER A C 1
ATOM 676 O O . SER A 1 86 ? -10.999 -4.563 8.019 1.00 83.50 86 SER A O 1
ATOM 678 N N . LEU A 1 87 ? -9.480 -4.276 6.387 1.00 83.69 87 LEU A N 1
ATOM 679 C CA . LEU A 1 87 ? -8.561 -3.422 7.152 1.00 83.69 87 LEU A CA 1
ATOM 680 C C . LEU A 1 87 ? -9.039 -1.962 7.269 1.00 83.69 87 LEU A C 1
ATOM 682 O O . LEU A 1 87 ? -8.551 -1.206 8.115 1.00 83.69 87 LEU A O 1
ATOM 686 N N . LEU A 1 88 ? -9.971 -1.522 6.418 1.00 83.50 88 LEU A N 1
ATOM 687 C CA . LEU A 1 88 ? -10.466 -0.147 6.436 1.00 83.50 88 LEU A CA 1
ATOM 688 C C . LEU A 1 88 ? -11.286 0.100 7.708 1.00 83.50 88 LEU A C 1
ATOM 690 O O . LEU A 1 88 ? -12.265 -0.587 7.978 1.00 83.50 88 LEU A O 1
ATOM 694 N N . GLY A 1 89 ? -10.904 1.117 8.485 1.00 76.50 89 GLY A N 1
ATOM 695 C CA . GLY A 1 89 ? -11.581 1.469 9.739 1.00 76.50 89 GLY A CA 1
ATOM 696 C C . GLY A 1 89 ? -11.148 0.653 10.964 1.00 76.50 89 GLY A C 1
ATOM 697 O O . GLY A 1 89 ? -11.526 1.023 12.075 1.00 76.50 89 GLY A O 1
ATOM 698 N N . THR A 1 90 ? -10.326 -0.395 10.805 1.00 79.75 90 THR A N 1
ATOM 699 C CA . THR A 1 90 ? -9.747 -1.150 11.937 1.00 79.75 90 THR A CA 1
ATOM 700 C C . THR A 1 90 ? -8.452 -0.540 12.465 1.00 79.75 90 THR A C 1
ATOM 702 O O . THR A 1 90 ? -8.090 -0.767 13.614 1.00 79.75 90 THR A O 1
ATOM 705 N N . MET A 1 91 ? -7.739 0.205 11.621 1.00 80.25 91 MET A N 1
ATOM 706 C CA . MET A 1 91 ? -6.498 0.911 11.944 1.00 80.25 91 MET A CA 1
ATOM 707 C C . MET A 1 91 ? -6.447 2.242 11.188 1.00 80.25 91 MET A C 1
ATOM 709 O O . MET A 1 91 ? -7.350 2.553 10.404 1.00 80.25 91 MET A O 1
ATOM 713 N N . PHE A 1 92 ? -5.413 3.048 11.430 1.00 82.06 92 PHE A N 1
ATOM 714 C CA . PHE A 1 92 ? -5.255 4.321 10.734 1.00 82.06 92 PHE A CA 1
ATOM 715 C C . PHE A 1 92 ? -5.123 4.134 9.224 1.00 82.06 92 PHE A C 1
ATOM 717 O O . PHE A 1 92 ? -4.447 3.218 8.760 1.00 82.06 92 PHE A O 1
ATOM 724 N N . ASP A 1 93 ? -5.698 5.064 8.459 1.00 84.06 93 ASP A N 1
ATOM 725 C CA . ASP A 1 93 ? -5.616 5.050 6.994 1.00 84.06 93 ASP A CA 1
ATOM 726 C C . ASP A 1 93 ? -4.145 5.041 6.500 1.00 84.06 93 ASP A C 1
ATOM 728 O O . ASP A 1 93 ? -3.863 4.505 5.431 1.00 84.06 93 ASP A O 1
ATOM 732 N N . SER A 1 94 ? -3.199 5.579 7.286 1.00 82.06 94 SER A N 1
ATOM 733 C CA . SER A 1 94 ? -1.752 5.507 7.022 1.00 82.06 94 SER A CA 1
ATOM 734 C C . SER A 1 94 ? -1.179 4.096 7.161 1.00 82.06 94 SER A C 1
ATOM 736 O O . SER A 1 94 ? -0.435 3.654 6.294 1.00 82.06 94 SER A O 1
ATOM 738 N N . GLU A 1 95 ? -1.558 3.364 8.206 1.00 84.25 95 GLU A N 1
ATOM 739 C CA . GLU A 1 95 ? -1.106 1.984 8.412 1.00 84.25 95 GLU A CA 1
ATOM 740 C C . GLU A 1 95 ? -1.720 1.043 7.374 1.00 84.25 95 GLU A C 1
ATOM 742 O O . GLU A 1 95 ? -1.042 0.155 6.854 1.00 84.25 95 GLU A O 1
ATOM 747 N N . VAL A 1 96 ? -2.993 1.259 7.014 1.00 85.88 96 VAL A N 1
ATOM 748 C CA . VAL A 1 96 ? -3.619 0.511 5.916 1.00 85.88 96 VAL A CA 1
ATOM 749 C C . VAL A 1 96 ? -2.875 0.779 4.610 1.00 85.88 96 VAL A C 1
ATOM 751 O O . VAL A 1 96 ? -2.599 -0.162 3.869 1.00 85.88 96 VAL A O 1
ATOM 754 N N . ALA A 1 97 ? -2.522 2.034 4.322 1.00 86.25 97 ALA A N 1
ATOM 755 C CA . ALA A 1 97 ? -1.776 2.400 3.120 1.00 86.25 97 ALA A CA 1
ATOM 756 C C . ALA A 1 97 ? -0.429 1.667 3.029 1.00 86.25 97 ALA A C 1
ATOM 758 O O . ALA A 1 97 ? -0.121 1.087 1.990 1.00 86.25 97 ALA A O 1
ATOM 759 N N . GLU A 1 98 ? 0.330 1.614 4.124 1.00 83.56 98 GLU A N 1
ATOM 760 C CA . GLU A 1 98 ? 1.607 0.894 4.174 1.00 83.56 98 GLU A CA 1
ATOM 761 C C . GLU A 1 98 ? 1.437 -0.612 3.957 1.00 83.56 98 GLU A C 1
ATOM 763 O O . GLU A 1 98 ? 2.153 -1.204 3.152 1.00 83.56 98 GLU A O 1
ATOM 768 N N . ARG A 1 99 ? 0.452 -1.235 4.614 1.00 83.69 99 ARG A N 1
ATOM 769 C CA . ARG A 1 99 ? 0.230 -2.688 4.510 1.00 83.69 99 ARG A CA 1
ATOM 770 C C . ARG A 1 99 ? -0.296 -3.126 3.151 1.00 83.69 99 ARG A C 1
ATOM 772 O O . ARG A 1 99 ? 0.027 -4.211 2.685 1.00 83.69 99 ARG A O 1
ATOM 779 N N . THR A 1 100 ? -1.144 -2.308 2.541 1.00 83.56 100 THR A N 1
ATOM 780 C CA . THR A 1 100 ? -1.825 -2.653 1.286 1.00 83.56 100 THR A CA 1
ATOM 781 C C . THR A 1 100 ? -1.088 -2.143 0.050 1.00 83.56 100 THR A C 1
ATOM 783 O O . THR A 1 100 ? -1.407 -2.555 -1.063 1.00 83.56 100 THR A O 1
ATOM 786 N N . GLY A 1 101 ? -0.135 -1.222 0.223 1.00 82.94 101 GLY A N 1
ATOM 787 C CA . GLY A 1 101 ? 0.560 -0.533 -0.864 1.00 82.94 101 GLY A CA 1
ATOM 788 C C . GLY A 1 101 ? -0.260 0.568 -1.540 1.00 82.94 101 GLY A C 1
ATOM 789 O O . GLY A 1 101 ? 0.213 1.179 -2.502 1.00 82.94 101 GLY A O 1
ATOM 790 N N . PHE A 1 102 ? -1.492 0.823 -1.083 1.00 88.06 102 PHE A N 1
ATOM 791 C CA . PHE A 1 102 ? -2.311 1.921 -1.588 1.00 88.06 102 PHE A CA 1
ATOM 792 C C . PHE A 1 102 ? -1.798 3.268 -1.083 1.00 88.06 102 PHE A C 1
ATOM 794 O O . PHE A 1 102 ? -1.223 3.384 -0.008 1.00 88.06 102 PHE A O 1
ATOM 801 N N . SER A 1 103 ? -2.075 4.339 -1.829 1.00 87.25 103 SER A N 1
ATOM 802 C CA . SER A 1 103 ? -1.855 5.684 -1.293 1.00 87.25 103 SER A CA 1
ATOM 803 C C . SER A 1 103 ? -2.852 5.985 -0.169 1.00 87.25 103 SER A C 1
ATOM 805 O O . SER A 1 103 ? -4.015 5.585 -0.255 1.00 87.25 103 SER A O 1
ATOM 807 N N . ILE A 1 104 ? -2.447 6.772 0.832 1.00 88.00 104 ILE A N 1
ATOM 808 C CA . ILE A 1 104 ? -3.332 7.216 1.929 1.00 88.00 104 ILE A CA 1
ATOM 809 C C . ILE A 1 104 ? -4.621 7.844 1.376 1.00 88.00 104 ILE A C 1
ATOM 811 O O . ILE A 1 104 ? -5.718 7.585 1.865 1.00 88.00 104 ILE A O 1
ATOM 815 N N . LYS A 1 105 ? -4.511 8.624 0.293 1.00 88.06 105 LYS A N 1
ATOM 816 C CA . LYS A 1 105 ? -5.667 9.227 -0.379 1.00 88.06 105 LYS A CA 1
ATOM 817 C C . LYS A 1 105 ? -6.592 8.172 -0.994 1.00 88.06 105 LYS A C 1
ATOM 819 O O . LYS A 1 105 ? -7.806 8.299 -0.885 1.00 88.06 105 LYS A O 1
ATOM 824 N N . SER A 1 106 ? -6.042 7.129 -1.615 1.00 88.75 106 SER A N 1
ATOM 825 C CA . SER A 1 106 ? -6.821 6.010 -2.163 1.00 88.75 106 SER A CA 1
ATOM 826 C C . SER A 1 106 ? -7.563 5.251 -1.063 1.00 88.75 106 SER A C 1
ATOM 828 O O . SER A 1 106 ? -8.741 4.947 -1.237 1.00 88.75 106 SER A O 1
ATOM 830 N N . VAL A 1 107 ? -6.898 4.997 0.068 1.00 89.25 107 VAL A N 1
ATOM 831 C CA . VAL A 1 107 ? -7.492 4.377 1.262 1.00 89.25 107 VAL A CA 1
ATOM 832 C C . VAL A 1 107 ? -8.641 5.234 1.791 1.00 89.25 107 VAL A C 1
ATOM 834 O O . VAL A 1 107 ? -9.753 4.734 1.942 1.00 89.25 107 VAL A O 1
ATOM 837 N N . LEU A 1 108 ? -8.414 6.538 1.973 1.00 87.19 108 LEU A N 1
ATOM 838 C CA . LEU A 1 108 ? -9.431 7.499 2.404 1.00 87.19 108 LEU A CA 1
ATOM 839 C C . LEU A 1 108 ? -10.648 7.496 1.470 1.00 87.19 108 LEU A C 1
ATOM 841 O O . LEU A 1 108 ? -11.781 7.359 1.929 1.00 87.19 108 LEU A O 1
ATOM 845 N N . CYS A 1 109 ? -10.428 7.622 0.159 1.00 88.69 109 CYS A N 1
ATOM 846 C CA . CYS A 1 109 ? -11.503 7.604 -0.830 1.00 88.69 109 CYS A CA 1
ATOM 847 C C . CYS A 1 109 ? -12.283 6.287 -0.790 1.00 88.69 109 CYS A C 1
ATOM 849 O O . CYS A 1 109 ? -13.513 6.311 -0.815 1.00 88.69 109 CYS A O 1
ATOM 851 N N . LYS A 1 110 ? -11.593 5.144 -0.684 1.00 89.50 110 LYS A N 1
ATOM 852 C CA . LYS A 1 110 ? -12.250 3.837 -0.607 1.00 89.50 110 LYS A CA 1
ATOM 853 C C . LYS A 1 110 ? -13.066 3.706 0.677 1.00 89.50 110 LYS A C 1
ATOM 855 O O . LYS A 1 110 ? -14.238 3.342 0.608 1.00 89.50 110 LYS A O 1
ATOM 860 N N . ARG A 1 111 ? -12.496 4.085 1.822 1.00 90.31 111 ARG A N 1
ATOM 861 C CA . ARG A 1 111 ? -13.169 4.083 3.125 1.00 90.31 111 ARG A CA 1
ATOM 862 C C . ARG A 1 111 ? -14.445 4.928 3.100 1.00 90.31 111 ARG A C 1
ATOM 864 O O . ARG A 1 111 ? -15.497 4.452 3.517 1.00 90.31 111 ARG A O 1
ATOM 871 N N . LEU A 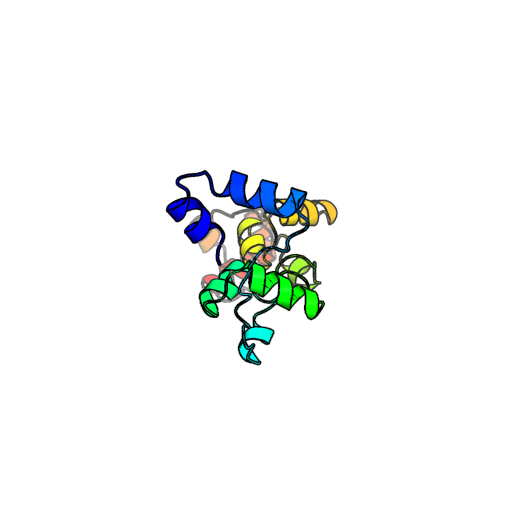1 112 ? -14.370 6.144 2.554 1.00 86.94 112 LEU A N 1
ATOM 872 C CA . LEU A 1 112 ? -15.524 7.034 2.398 1.00 86.94 112 LEU A CA 1
ATOM 873 C C . LEU A 1 112 ? -16.571 6.470 1.430 1.00 86.94 112 LEU A C 1
ATOM 875 O O . LEU A 1 112 ? -17.757 6.535 1.734 1.00 86.94 112 LEU A O 1
ATOM 879 N N . SER A 1 113 ? -16.151 5.870 0.309 1.00 89.06 113 SER A N 1
ATOM 880 C CA . SER A 1 113 ? -17.074 5.251 -0.657 1.00 89.06 113 SER A CA 1
ATOM 881 C C . SER A 1 113 ? -17.864 4.081 -0.065 1.00 89.06 113 SER A C 1
ATOM 883 O O . SER A 1 113 ? -18.997 3.840 -0.464 1.00 89.06 113 SER A O 1
ATOM 885 N N . LEU A 1 114 ? -17.276 3.384 0.911 1.00 87.25 114 LEU A N 1
ATOM 886 C CA . LEU A 1 114 ? -17.905 2.287 1.643 1.00 87.25 114 LEU A CA 1
ATOM 887 C C . LEU A 1 114 ? -18.648 2.763 2.904 1.00 87.25 114 LEU A C 1
ATOM 889 O O . LEU A 1 114 ? -19.173 1.940 3.647 1.00 87.25 114 LEU A O 1
ATOM 893 N N . GLY A 1 115 ? -18.673 4.072 3.185 1.00 83.12 115 GLY A N 1
ATOM 894 C CA . GLY A 1 115 ? -19.314 4.628 4.382 1.00 83.12 115 GLY A CA 1
ATOM 895 C C . GLY A 1 115 ? -18.642 4.230 5.701 1.00 83.12 115 GLY A C 1
ATOM 896 O O . GLY A 1 115 ? -19.237 4.368 6.771 1.00 83.12 115 GLY A O 1
ATOM 897 N N . ILE A 1 116 ? -17.404 3.737 5.652 1.00 82.12 116 ILE A N 1
ATOM 898 C CA . ILE A 1 116 ? -16.684 3.258 6.830 1.00 82.12 116 ILE A CA 1
ATOM 899 C C . ILE A 1 116 ? -16.174 4.464 7.629 1.00 82.12 116 ILE A C 1
ATOM 901 O O . ILE A 1 116 ? -15.511 5.375 7.112 1.00 82.12 116 ILE A O 1
ATOM 905 N N . LYS A 1 117 ? -16.479 4.486 8.929 1.00 76.25 117 LYS A N 1
ATOM 906 C CA . LYS A 1 117 ? -16.016 5.551 9.826 1.00 76.25 117 LYS A CA 1
ATOM 907 C C . LYS A 1 117 ? -14.487 5.496 9.978 1.00 76.25 117 LYS A C 1
ATOM 909 O O . LYS A 1 117 ? -13.914 4.409 9.979 1.00 76.25 117 LYS A O 1
ATOM 914 N N . PRO A 1 118 ? -13.814 6.652 10.099 1.00 75.38 118 PRO A N 1
ATOM 915 C CA . PRO A 1 118 ? -12.377 6.681 10.343 1.00 75.38 118 PRO A CA 1
ATOM 916 C C . PRO A 1 118 ? -12.045 6.002 11.671 1.00 75.38 118 PRO A C 1
ATOM 918 O O . PRO A 1 118 ? -12.789 6.143 12.648 1.00 75.38 118 PRO A O 1
ATOM 921 N N . PHE A 1 119 ? -10.904 5.318 11.710 1.00 75.75 119 PHE A N 1
ATOM 922 C CA . PHE A 1 119 ? -10.352 4.814 12.959 1.00 75.75 119 PHE A CA 1
ATOM 923 C C . PHE A 1 119 ? -10.048 5.997 13.890 1.00 75.75 119 PHE A C 1
ATOM 925 O O . PHE A 1 119 ? -9.355 6.941 13.505 1.00 75.75 119 PHE A O 1
ATOM 932 N N . LYS A 1 120 ? -10.608 5.977 15.103 1.00 68.69 120 LYS A N 1
ATOM 933 C CA . LYS A 1 120 ? -10.366 7.005 16.122 1.00 68.69 120 LYS A CA 1
ATOM 934 C C . LYS A 1 120 ? -9.330 6.497 17.115 1.00 68.69 120 LYS A C 1
ATOM 936 O O . LYS A 1 120 ? -9.520 5.440 17.711 1.00 68.69 120 LYS A O 1
ATOM 941 N N . PHE A 1 121 ? -8.280 7.286 17.339 1.00 64.62 121 PHE A N 1
ATOM 942 C CA . PHE A 1 121 ? -7.371 7.063 18.458 1.00 64.62 121 PHE A CA 1
ATOM 943 C C . PHE A 1 121 ? -8.130 7.266 19.771 1.00 64.62 121 PHE A C 1
ATOM 945 O O . PHE A 1 121 ? -8.682 8.340 20.012 1.00 64.62 121 PHE A O 1
ATOM 952 N N . ILE A 1 122 ? -8.155 6.242 20.618 1.00 70.38 122 ILE A N 1
ATOM 953 C CA . ILE A 1 122 ? -8.668 6.357 21.981 1.00 70.38 122 ILE A CA 1
ATOM 954 C C . ILE A 1 122 ? -7.464 6.620 22.872 1.00 70.38 122 ILE A C 1
ATOM 956 O O . ILE A 1 122 ? -6.586 5.765 23.005 1.00 70.38 122 ILE A O 1
ATOM 960 N N . ASN A 1 123 ? -7.419 7.804 23.477 1.00 73.56 123 ASN A N 1
ATOM 961 C CA . ASN A 1 123 ? -6.420 8.099 24.490 1.00 73.56 123 ASN A CA 1
ATOM 962 C C . ASN A 1 123 ? -6.825 7.408 25.799 1.00 73.56 123 ASN A C 1
ATOM 964 O O . ASN A 1 123 ? -7.599 7.951 26.585 1.00 73.56 123 ASN A O 1
ATOM 968 N N . TRP A 1 124 ? -6.354 6.176 25.986 1.00 79.38 124 TRP A N 1
ATOM 969 C CA . TRP A 1 124 ? -6.662 5.365 27.159 1.00 79.38 124 TRP A CA 1
ATOM 970 C C . TRP A 1 124 ? -6.040 5.978 28.413 1.00 79.38 124 TRP A C 1
ATOM 972 O O . TRP A 1 124 ? -4.841 5.841 28.654 1.00 79.38 124 TRP A O 1
ATOM 982 N N . THR A 1 125 ? -6.859 6.638 29.227 1.00 83.56 125 THR A N 1
ATOM 983 C CA . THR A 1 125 ? -6.433 7.112 30.545 1.00 83.56 125 THR A CA 1
ATOM 984 C C . THR A 1 125 ? -6.353 5.947 31.531 1.00 83.56 125 THR A C 1
ATOM 986 O O . THR A 1 125 ? -6.967 4.898 31.328 1.00 83.56 125 THR A O 1
ATOM 989 N N . LYS A 1 126 ? -5.629 6.133 32.641 1.00 83.56 126 LYS A N 1
ATOM 990 C CA . LYS A 1 126 ? -5.546 5.123 33.708 1.00 83.56 126 LYS A CA 1
ATOM 991 C C . LYS A 1 126 ? -6.936 4.706 34.212 1.00 83.56 126 LYS A C 1
ATOM 993 O O . LYS A 1 126 ? -7.209 3.521 34.302 1.00 83.56 126 LYS A O 1
ATOM 998 N N . GLN A 1 127 ? -7.845 5.667 34.391 1.00 81.94 127 GLN A N 1
ATOM 999 C CA . GLN A 1 127 ? -9.234 5.404 34.787 1.00 81.94 127 GLN A CA 1
ATOM 1000 C C . GLN A 1 127 ? -9.999 4.544 33.771 1.00 81.94 127 GLN A C 1
ATOM 1002 O O . GLN A 1 127 ? -10.793 3.693 34.156 1.00 81.94 127 GLN A O 1
ATOM 1007 N N . MET A 1 128 ? -9.766 4.754 32.471 1.00 82.44 128 MET A N 1
ATOM 1008 C CA . MET A 1 128 ? -10.377 3.931 31.426 1.00 82.44 128 MET A CA 1
ATOM 1009 C C . MET A 1 128 ? -9.829 2.506 31.450 1.00 82.44 128 MET A C 1
ATOM 1011 O O . MET A 1 128 ? -10.598 1.572 31.269 1.00 82.44 128 MET A O 1
ATOM 1015 N N . ILE A 1 129 ? -8.523 2.343 31.684 1.00 84.00 129 ILE A N 1
ATOM 1016 C CA . ILE A 1 129 ? -7.862 1.036 31.790 1.00 84.00 129 ILE A CA 1
ATOM 1017 C C . ILE A 1 129 ? -8.348 0.275 33.026 1.00 84.00 129 ILE A C 1
ATOM 1019 O O . ILE A 1 129 ? -8.672 -0.900 32.901 1.00 84.00 129 ILE A O 1
ATOM 1023 N N . ASP A 1 130 ? -8.474 0.948 34.171 1.00 84.56 130 ASP A N 1
ATOM 1024 C CA . ASP A 1 130 ? -8.987 0.357 35.414 1.00 84.56 130 ASP A CA 1
ATOM 1025 C C . ASP A 1 130 ? -10.442 -0.129 35.263 1.00 84.56 130 ASP A C 1
ATOM 1027 O O . ASP A 1 130 ? -10.871 -1.041 35.964 1.00 84.56 130 ASP A O 1
ATOM 1031 N N . LEU A 1 131 ? -11.207 0.445 34.324 1.00 82.56 131 LEU A N 1
ATOM 1032 C CA . LEU A 1 131 ? -12.559 -0.009 33.991 1.00 82.56 131 LEU A CA 1
ATOM 1033 C C . LEU A 1 131 ? -12.566 -1.304 33.156 1.00 82.56 131 LEU A C 1
ATOM 1035 O O . LEU A 1 131 ? -13.532 -2.071 33.215 1.00 82.56 131 LEU A O 1
ATOM 1039 N N . ILE A 1 132 ? -11.519 -1.565 32.369 1.00 83.62 132 ILE A N 1
ATOM 1040 C CA . ILE A 1 132 ? -11.425 -2.742 31.495 1.00 83.62 132 ILE A CA 1
ATOM 1041 C C . ILE A 1 132 ? -11.212 -3.993 32.354 1.00 83.62 132 ILE A C 1
ATOM 1043 O O . ILE A 1 132 ? -10.254 -4.083 33.112 1.00 83.62 132 ILE A O 1
ATOM 1047 N N . GLY A 1 133 ? -12.094 -4.987 32.218 1.00 77.25 133 GLY A N 1
ATOM 1048 C CA . GLY A 1 133 ? -12.047 -6.220 33.017 1.00 77.25 133 GLY A CA 1
ATOM 1049 C C . GLY A 1 133 ? -12.835 -6.165 34.329 1.00 77.25 133 GLY A C 1
ATOM 1050 O O . GLY A 1 133 ? -12.927 -7.179 35.010 1.00 77.25 133 GLY A O 1
ATOM 1051 N N . THR A 1 134 ? -13.455 -5.027 34.665 1.00 84.12 134 THR A N 1
ATOM 1052 C CA . THR A 1 134 ? -14.414 -4.936 35.789 1.00 84.12 134 THR A CA 1
ATOM 1053 C C . THR A 1 134 ? -15.836 -5.322 35.383 1.00 84.12 134 THR A C 1
ATOM 1055 O O . THR A 1 134 ? -16.624 -5.788 36.201 1.00 84.12 134 THR A O 1
ATOM 1058 N N . MET A 1 135 ? -16.174 -5.130 34.109 1.00 82.75 135 MET A N 1
ATOM 1059 C CA . MET A 1 135 ? -17.479 -5.429 33.527 1.00 82.75 135 MET A CA 1
ATOM 1060 C C . MET A 1 135 ? -17.317 -5.827 32.056 1.00 82.75 135 MET A C 1
ATOM 1062 O O . MET A 1 135 ? -16.255 -5.616 31.469 1.00 82.75 135 MET A O 1
ATOM 1066 N N . SER A 1 136 ? -18.374 -6.380 31.454 1.00 85.19 136 SER A N 1
ATOM 1067 C CA . SER A 1 136 ? -18.386 -6.785 30.042 1.00 85.19 136 SER A CA 1
ATOM 1068 C C . SER A 1 136 ? -17.882 -5.670 29.114 1.00 85.19 136 SER A C 1
ATOM 1070 O O . SER A 1 136 ? -18.277 -4.510 29.293 1.00 85.19 136 SER A O 1
ATOM 1072 N N . ASP A 1 137 ? -17.122 -6.032 28.075 1.00 80.44 137 ASP A N 1
ATOM 1073 C CA . ASP A 1 137 ? -16.522 -5.097 27.106 1.00 80.44 137 ASP A CA 1
ATOM 1074 C C . ASP A 1 137 ? -17.563 -4.112 26.520 1.00 80.44 137 ASP A C 1
ATOM 1076 O O . ASP A 1 137 ? -17.277 -2.931 26.331 1.00 80.44 137 ASP A O 1
ATOM 1080 N N . LEU A 1 138 ? -18.817 -4.553 26.346 1.00 81.75 138 LEU A N 1
ATOM 1081 C CA . LEU A 1 138 ? -19.929 -3.729 25.856 1.00 81.75 138 LEU A CA 1
ATOM 1082 C C . LEU A 1 138 ? -20.366 -2.620 26.834 1.00 81.75 138 LEU A C 1
ATOM 1084 O O . LEU A 1 138 ? -20.715 -1.516 26.411 1.00 81.75 138 LEU A O 1
ATOM 1088 N N . LYS A 1 139 ? -20.354 -2.889 28.144 1.00 85.50 139 LYS A N 1
ATOM 1089 C CA . LYS A 1 139 ? -20.686 -1.886 29.174 1.00 85.50 139 LYS A CA 1
ATOM 1090 C C . LYS A 1 139 ? -19.560 -0.868 29.332 1.00 85.50 139 LYS A C 1
ATOM 1092 O O . LYS A 1 139 ? -19.838 0.328 29.364 1.00 85.50 139 LYS A O 1
ATOM 1097 N N . VAL A 1 140 ? -18.307 -1.331 29.342 1.00 83.62 140 VAL A N 1
ATOM 1098 C CA . VAL A 1 140 ? -17.122 -0.456 29.365 1.00 83.62 140 VAL A CA 1
ATOM 1099 C C . VAL A 1 140 ? -17.112 0.464 28.142 1.00 83.62 140 VAL A C 1
ATOM 1101 O O . VAL A 1 140 ? -16.921 1.671 28.269 1.00 83.62 140 VAL A O 1
ATOM 1104 N N . ALA A 1 141 ? -17.404 -0.082 26.961 1.00 83.00 141 ALA A N 1
ATOM 1105 C CA . ALA A 1 141 ? -17.471 0.675 25.717 1.00 83.00 141 ALA A CA 1
ATOM 1106 C C . ALA A 1 141 ? -18.517 1.796 25.768 1.00 83.00 141 ALA A C 1
ATOM 1108 O O . ALA A 1 141 ? -18.216 2.936 25.414 1.00 83.00 141 ALA A O 1
ATOM 1109 N N . LYS A 1 142 ? -19.717 1.505 26.290 1.00 83.25 142 LYS A N 1
ATOM 1110 C CA . LYS A 1 142 ? -20.759 2.521 26.503 1.00 83.25 142 LYS A CA 1
ATOM 1111 C C . LYS A 1 142 ? -20.340 3.594 27.508 1.00 83.25 142 LYS A C 1
ATOM 1113 O O . LYS A 1 142 ? -20.628 4.761 27.271 1.00 83.25 142 LYS A O 1
ATOM 1118 N N . ALA A 1 143 ? -19.663 3.216 28.592 1.00 81.94 143 ALA A N 1
ATOM 1119 C CA . ALA A 1 143 ? -19.215 4.157 29.619 1.00 81.94 143 ALA A CA 1
ATOM 1120 C C . ALA A 1 143 ? -18.135 5.126 29.104 1.00 81.94 143 ALA A C 1
ATOM 1122 O O . ALA A 1 143 ? -18.136 6.300 29.459 1.00 81.94 143 ALA A O 1
ATOM 1123 N N . ILE A 1 144 ? -17.235 4.641 28.246 1.00 81.00 144 ILE A N 1
ATOM 1124 C CA . ILE A 1 144 ? -16.111 5.417 27.700 1.00 81.00 144 ILE A CA 1
ATOM 1125 C C . ILE A 1 144 ? -16.493 6.122 26.379 1.00 81.00 144 ILE A C 1
ATOM 1127 O O . ILE A 1 144 ? -15.811 7.045 25.939 1.00 81.00 144 ILE A O 1
ATOM 1131 N N . GLY A 1 145 ? -17.603 5.729 25.745 1.00 76.69 145 GLY A N 1
ATOM 1132 C CA . GLY A 1 145 ? -18.052 6.281 24.462 1.00 76.69 145 GLY A CA 1
ATOM 1133 C C . GLY A 1 145 ? -17.257 5.755 23.261 1.00 76.69 145 GLY A C 1
ATOM 1134 O O . GLY A 1 145 ? -17.063 6.468 22.275 1.00 76.69 145 GLY A O 1
ATOM 1135 N N . VAL A 1 146 ? -16.775 4.515 23.346 1.00 78.38 146 VAL A N 1
ATOM 1136 C CA . VAL A 1 146 ? -15.941 3.849 22.329 1.00 78.38 146 VAL A CA 1
ATOM 1137 C C . VAL A 1 146 ? -16.624 2.584 21.807 1.00 78.38 146 VAL A C 1
ATOM 1139 O O . VAL A 1 146 ? -17.674 2.195 22.312 1.00 78.38 146 VAL A O 1
ATOM 1142 N N . SER A 1 147 ? -16.071 1.945 20.773 1.00 76.06 147 SER A N 1
ATOM 1143 C CA . SER A 1 147 ? -16.590 0.653 20.309 1.00 76.06 147 SER A CA 1
ATOM 1144 C C . SER A 1 147 ? -16.204 -0.477 21.268 1.00 76.06 147 SER A C 1
ATOM 1146 O O . SER A 1 147 ? -15.121 -0.481 21.855 1.00 76.06 147 SER A O 1
ATOM 1148 N N . ASP A 1 148 ? -17.082 -1.469 21.386 1.00 77.75 148 ASP A N 1
ATOM 1149 C CA . ASP A 1 148 ? -16.852 -2.731 22.100 1.00 77.75 148 ASP A CA 1
ATOM 1150 C C . ASP A 1 148 ? -15.604 -3.458 21.579 1.00 77.75 148 ASP A C 1
ATOM 1152 O O . ASP A 1 148 ? -14.782 -3.935 22.359 1.00 77.75 148 ASP A O 1
ATOM 1156 N N . SER A 1 149 ? -15.392 -3.425 20.263 1.00 76.00 149 SER A N 1
ATOM 1157 C CA . SER A 1 149 ? -14.196 -3.968 19.614 1.00 76.00 149 SER A CA 1
ATOM 1158 C C . SER A 1 149 ? -12.905 -3.276 20.073 1.00 76.00 149 SER A C 1
ATOM 1160 O O . SER A 1 149 ? -11.875 -3.930 20.240 1.00 76.00 149 SER A O 1
ATOM 1162 N N . ALA A 1 150 ? -12.934 -1.961 20.319 1.00 75.44 150 ALA A N 1
ATOM 1163 C CA . ALA A 1 150 ? -11.759 -1.233 20.793 1.00 75.44 150 ALA A CA 1
ATOM 1164 C C . ALA A 1 150 ? -11.414 -1.575 22.250 1.00 75.44 150 ALA A C 1
ATOM 1166 O O . ALA A 1 150 ? -10.235 -1.712 22.583 1.00 75.44 150 ALA A O 1
ATOM 1167 N N . VAL A 1 151 ? -12.430 -1.769 23.099 1.00 80.25 151 VAL A N 1
ATOM 1168 C CA . VAL A 1 151 ? -12.245 -2.273 24.468 1.00 80.25 151 VAL A CA 1
ATOM 1169 C C . VAL A 1 151 ? -11.687 -3.694 24.441 1.00 80.25 151 VAL A C 1
ATOM 1171 O O . VAL A 1 151 ? -10.708 -3.961 25.131 1.00 80.25 151 VAL A O 1
ATOM 1174 N N . PHE A 1 152 ? -12.229 -4.578 23.598 1.00 80.44 152 PHE A N 1
ATOM 1175 C CA . PHE A 1 152 ? -11.740 -5.950 23.431 1.00 80.44 152 PHE A CA 1
ATOM 1176 C C . PHE A 1 152 ? -10.260 -5.994 23.026 1.00 80.44 152 PHE A C 1
ATOM 1178 O O . PHE A 1 152 ? -9.464 -6.711 23.636 1.00 80.44 152 PHE A O 1
ATOM 1185 N N . LEU A 1 153 ? -9.867 -5.202 22.021 1.00 81.38 153 LEU A N 1
ATOM 1186 C CA . LEU A 1 153 ? -8.476 -5.123 21.569 1.00 81.38 153 LEU A CA 1
ATOM 1187 C C . LEU A 1 153 ? -7.557 -4.601 22.674 1.00 81.38 153 LEU A C 1
ATOM 1189 O O . LEU A 1 153 ? -6.485 -5.165 22.891 1.00 81.38 153 LEU A O 1
ATOM 1193 N N . LYS A 1 154 ? -7.982 -3.565 23.410 1.00 82.12 154 LYS A N 1
ATOM 1194 C CA . LYS A 1 154 ? -7.205 -3.026 24.530 1.00 82.12 154 LYS A CA 1
ATOM 1195 C C . LYS A 1 154 ? -7.095 -4.028 25.680 1.00 82.12 154 LYS A C 1
ATOM 1197 O O . LYS A 1 154 ? -6.007 -4.191 26.222 1.00 82.12 154 LYS A O 1
ATOM 1202 N N . ARG A 1 155 ? -8.175 -4.745 25.999 1.00 86.00 155 ARG A N 1
ATOM 1203 C CA . ARG A 1 155 ? -8.205 -5.817 27.000 1.00 86.00 155 ARG A CA 1
ATOM 1204 C C . ARG A 1 155 ? -7.238 -6.942 26.642 1.00 86.00 155 ARG A C 1
ATOM 1206 O O . ARG A 1 155 ? -6.456 -7.357 27.489 1.00 86.00 155 ARG A O 1
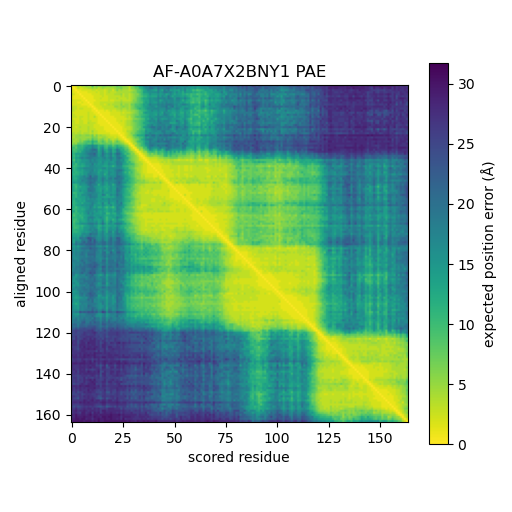ATOM 1213 N N . LYS A 1 156 ? -7.254 -7.394 25.382 1.00 82.94 156 LYS A N 1
ATOM 1214 C CA . LYS A 1 156 ? -6.332 -8.418 24.871 1.00 82.94 156 LYS A CA 1
ATOM 1215 C C . LYS A 1 156 ? -4.878 -7.943 24.912 1.00 82.94 156 LYS A C 1
ATOM 1217 O O . LYS A 1 156 ? -4.014 -8.708 25.312 1.00 82.94 156 LYS A O 1
ATOM 1222 N N . ALA A 1 157 ? -4.617 -6.689 24.541 1.00 82.75 157 ALA A N 1
ATOM 1223 C CA . ALA A 1 157 ? -3.278 -6.098 24.588 1.00 82.75 157 ALA A CA 1
ATOM 1224 C C . ALA A 1 157 ? -2.729 -5.934 26.017 1.00 82.75 157 ALA A C 1
ATOM 1226 O O . ALA A 1 157 ? -1.518 -5.904 26.198 1.00 82.75 157 ALA A O 1
ATOM 1227 N N . LEU A 1 158 ? -3.608 -5.813 27.015 1.00 82.88 158 LEU A N 1
ATOM 1228 C CA . LEU A 1 158 ? -3.254 -5.762 28.436 1.00 82.88 158 LEU A CA 1
ATOM 1229 C C . LEU A 1 158 ? -3.301 -7.142 29.118 1.00 82.88 158 LEU A C 1
ATOM 1231 O O . LEU A 1 158 ? -3.092 -7.220 30.322 1.00 82.88 158 LEU A O 1
ATOM 1235 N N . GLU A 1 159 ? -3.615 -8.207 28.372 1.00 83.75 159 GLU A N 1
ATOM 1236 C CA . GLU A 1 159 ? -3.781 -9.582 28.874 1.00 83.75 159 GLU A CA 1
ATOM 1237 C C . GLU A 1 159 ? -4.799 -9.723 30.026 1.00 83.75 159 GLU A C 1
ATOM 1239 O O . GLU A 1 159 ? -4.755 -10.657 30.825 1.00 83.75 159 GLU A O 1
ATOM 1244 N N . ILE A 1 160 ? -5.779 -8.817 30.094 1.00 79.75 160 ILE A N 1
ATOM 1245 C CA . ILE A 1 160 ? -6.806 -8.818 31.141 1.00 79.75 160 ILE A CA 1
ATOM 1246 C C . ILE A 1 160 ? -7.923 -9.807 30.763 1.00 79.75 160 ILE A C 1
ATOM 1248 O O . ILE A 1 160 ? -8.429 -9.840 29.632 1.00 79.75 160 ILE A O 1
ATOM 1252 N N . ARG A 1 161 ? -8.336 -10.646 31.718 1.00 75.62 161 ARG A N 1
ATOM 1253 C CA . ARG A 1 161 ? -9.397 -11.641 31.506 1.00 75.62 161 ARG A CA 1
ATOM 1254 C C . ARG A 1 161 ? -10.747 -10.943 31.286 1.00 75.62 161 ARG A C 1
ATOM 1256 O O . ARG A 1 161 ? -11.022 -9.912 31.891 1.00 75.62 161 ARG A O 1
ATOM 1263 N N . ALA A 1 162 ? -11.581 -11.488 30.398 1.00 67.31 162 ALA A N 1
ATOM 1264 C CA . ALA A 1 162 ? -12.931 -10.964 30.192 1.00 67.31 162 ALA A CA 1
ATOM 1265 C C . ALA A 1 162 ? -13.747 -11.120 31.482 1.00 67.31 162 ALA A C 1
ATOM 1267 O O . ALA A 1 162 ? -13.780 -12.212 32.053 1.00 67.31 162 ALA A O 1
ATOM 1268 N N . ALA A 1 163 ? -14.401 -10.046 31.919 1.00 66.00 163 ALA A N 1
ATOM 1269 C CA . ALA A 1 163 ? -15.459 -10.141 32.913 1.00 66.00 163 ALA A CA 1
ATOM 1270 C C . ALA A 1 163 ? -16.728 -10.649 32.216 1.00 66.00 163 ALA A C 1
ATOM 1272 O O . ALA A 1 163 ? -17.135 -10.074 31.201 1.00 66.00 163 ALA A O 1
ATOM 1273 N N . ASN A 1 164 ? -17.292 -11.742 32.740 1.00 56.81 164 ASN A N 1
ATOM 1274 C CA . ASN A 1 164 ? -18.562 -12.317 32.282 1.00 56.81 164 ASN A CA 1
ATOM 1275 C C . ASN A 1 164 ? -19.736 -11.362 32.530 1.00 56.81 164 ASN A C 1
ATOM 1277 O O . ASN A 1 164 ? -19.745 -10.690 33.586 1.00 56.81 164 ASN A O 1
#

Nearest PDB structures (foldseek):
  4j2n-assembly1_B  TM=5.898E-01  e=5.370E+00  Pukovnikvirus pukovnik
  7r3e-assembly1_B  TM=4.209E-01  e=3.149E+00  Pseudomonas aeruginosa PAO1
  1m6v-assembly1_G  TM=3.357E-01  e=3.762E+00  Escherichia coli
  2zuc-assembly1_B  TM=3.669E-01  e=6.046E+00  Saccharolobus solfataricus
  8b4h-assembly1_A  TM=2.028E-01  e=5.061E+00  Geobacillus stearothermophilus

Mean predicted aligned error: 13.53 Å

Solvent-accessible surface area (backbone atoms only — not comparable to full-atom values): 9604 Å² total; per-residue (Å²): 120,48,54,65,60,54,14,63,75,68,74,46,58,48,66,58,52,51,53,53,26,58,76,66,71,47,79,79,65,67,84,76,77,84,78,86,82,53,71,73,61,55,67,37,55,40,74,39,47,47,59,56,44,12,66,77,69,76,41,61,35,71,57,44,46,52,51,30,54,75,70,72,47,59,61,36,38,70,72,90,43,72,72,62,55,67,43,56,44,74,42,48,51,62,58,46,12,66,76,48,49,31,52,46,65,57,41,47,52,52,30,56,74,70,70,48,60,78,48,74,88,74,85,79,45,70,72,58,54,69,44,57,48,73,41,35,43,61,59,46,9,64,76,74,74,52,54,38,68,58,42,46,53,51,30,59,75,67,71,50,61,85,30,124

Secondary structure (DSSP, 8-state):
--HHHHHHHHTS-HHHHHHHHHHTT-------------HHHHHHBTTB-HHHHHHHHT--HHHHHHHHHHTTPPPTT-S--HHHHHTBTTB-HHHHHHHH---HHHHHHHHHHTTPPPPPP----HHHHHHBTTB-HHHHHHHHTS-HHHHHHHHHHTTPPPP-

Foldseek 3Di:
DALVVVCVVVVHDSVVSVVVCVVVVNDHPDPPDDDDDDPVLVVCAQVDALPVSCVVVVHPSVVSVVVCVVVVHDGQLPDDDPVLVVCQQVDALVVSCVNRVHDSVVSVVSCVVVVHDGHDDDPQDPVLVVLQQPAALCVSCVVSVHDSVVSVVVCVVVVHDGDD